Protein AF-A0AA44WT45-F1 (afdb_monomer_lite)

Structure (mmCIF, N/CA/C/O backbone):
data_AF-A0AA44WT45-F1
#
_entry.id   AF-A0AA44WT45-F1
#
loop_
_atom_site.group_PDB
_atom_site.id
_atom_site.type_symbol
_atom_site.label_atom_id
_atom_site.label_alt_id
_atom_site.label_comp_id
_atom_site.label_asym_id
_atom_site.label_entity_id
_atom_site.label_seq_id
_atom_site.pdbx_PDB_ins_code
_atom_site.Cartn_x
_atom_site.Cartn_y
_atom_site.Cartn_z
_atom_site.occupancy
_atom_site.B_iso_or_equiv
_atom_site.auth_seq_id
_atom_site.auth_comp_id
_atom_site.auth_asym_id
_atom_site.auth_atom_id
_atom_site.pdbx_PDB_model_num
ATOM 1 N N . MET A 1 1 ? -61.794 5.393 -21.537 1.00 38.81 1 MET A N 1
ATOM 2 C CA . MET A 1 1 ? -60.581 5.973 -22.158 1.00 38.81 1 MET A CA 1
ATOM 3 C C . MET A 1 1 ? -59.602 6.270 -21.028 1.00 38.81 1 MET A C 1
ATOM 5 O O . MET A 1 1 ? -59.938 7.055 -20.154 1.00 38.81 1 MET A O 1
ATOM 9 N N . LYS A 1 2 ? -58.493 5.525 -20.944 1.00 41.12 2 LYS A N 1
ATOM 10 C CA . LYS A 1 2 ? -57.572 5.479 -19.795 1.00 41.12 2 LYS A CA 1
ATOM 11 C C . LYS A 1 2 ? -56.294 6.234 -20.168 1.00 41.12 2 LYS A C 1
ATOM 13 O O . LYS A 1 2 ? -55.509 5.718 -20.954 1.00 41.12 2 LYS A O 1
ATOM 18 N N . PHE A 1 3 ? -56.113 7.448 -19.652 1.00 50.56 3 PHE A N 1
ATOM 19 C CA . PHE A 1 3 ? -54.857 8.189 -19.795 1.00 50.56 3 PHE A CA 1
ATOM 20 C C . PHE A 1 3 ? -53.901 7.761 -18.676 1.00 50.56 3 PHE A C 1
ATOM 22 O O . PHE A 1 3 ? -54.204 7.913 -17.493 1.00 50.56 3 PHE A O 1
ATOM 29 N N . LEU A 1 4 ? -52.786 7.146 -19.068 1.00 51.03 4 LEU A N 1
ATOM 30 C CA . LEU A 1 4 ? -51.694 6.727 -18.193 1.00 51.03 4 LEU A CA 1
ATOM 31 C C . LEU A 1 4 ? -50.923 7.965 -17.714 1.00 51.03 4 LEU A C 1
ATOM 33 O O . LEU A 1 4 ? -50.426 8.740 -18.527 1.00 51.03 4 LEU A O 1
ATOM 37 N N . LEU A 1 5 ? -50.837 8.143 -16.395 1.00 54.66 5 LEU A N 1
ATOM 38 C CA . LEU A 1 5 ? -50.013 9.167 -15.754 1.00 54.66 5 LEU A CA 1
ATOM 39 C C . LEU A 1 5 ? -48.539 8.744 -15.829 1.00 54.66 5 LEU A C 1
ATOM 41 O O . LEU A 1 5 ? -48.142 7.754 -15.217 1.00 54.66 5 LEU A O 1
ATOM 45 N N . 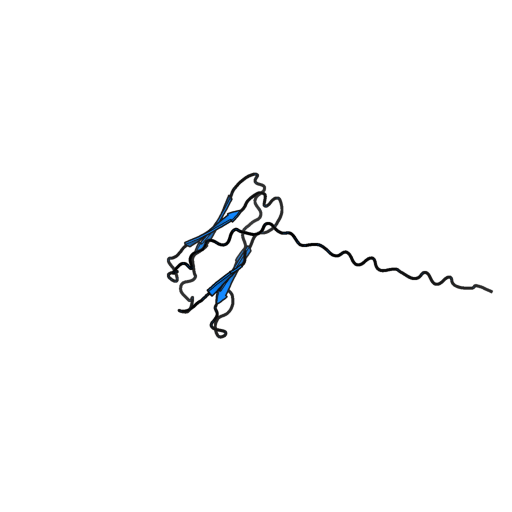LEU A 1 6 ? -47.737 9.494 -16.583 1.00 54.44 6 LEU A N 1
ATOM 46 C CA . LEU A 1 6 ? -46.280 9.386 -16.585 1.00 54.44 6 LEU A CA 1
ATOM 47 C C . LEU A 1 6 ? -45.735 10.143 -15.365 1.00 54.44 6 LEU A C 1
ATOM 49 O O . LEU A 1 6 ? -45.742 11.371 -15.339 1.00 54.44 6 LEU A O 1
ATOM 53 N N . PHE A 1 7 ? -45.282 9.411 -14.348 1.00 56.00 7 PHE A N 1
ATOM 54 C CA . PHE A 1 7 ? -44.498 9.963 -13.240 1.00 56.00 7 PHE A CA 1
ATOM 55 C C . PHE A 1 7 ? -43.048 10.169 -13.706 1.00 56.00 7 PHE A C 1
ATOM 57 O O . PHE A 1 7 ? -42.413 9.185 -14.097 1.00 56.00 7 PHE A O 1
ATOM 64 N N . PRO A 1 8 ? -42.474 11.385 -13.656 1.00 52.72 8 PRO A N 1
ATOM 65 C CA . PRO A 1 8 ? -41.044 11.541 -13.859 1.00 52.72 8 PRO A CA 1
ATOM 66 C C . PRO A 1 8 ? -40.331 11.086 -12.580 1.00 52.72 8 PRO A C 1
ATOM 68 O O . PRO A 1 8 ? -40.461 11.700 -11.521 1.00 52.72 8 PRO A O 1
ATOM 71 N N . LEU A 1 9 ? -39.595 9.978 -12.674 1.00 59.91 9 LEU A N 1
ATOM 72 C CA . LEU A 1 9 ? -38.718 9.487 -11.615 1.00 59.91 9 LEU A CA 1
ATOM 73 C C . LEU A 1 9 ? -37.500 10.423 -11.528 1.00 59.91 9 LEU A C 1
ATOM 75 O O . LEU A 1 9 ? -36.510 10.251 -12.242 1.00 59.91 9 LEU A O 1
ATOM 79 N N . VAL A 1 10 ? -37.587 11.451 -10.686 1.00 59.56 10 VAL A N 1
ATOM 80 C CA . VAL A 1 10 ? -36.444 12.311 -10.367 1.00 59.56 10 VAL A CA 1
ATOM 81 C C . VAL A 1 10 ? -35.464 11.467 -9.551 1.00 59.56 10 VAL A C 1
ATOM 83 O O . VAL A 1 10 ? -35.683 11.213 -8.369 1.00 59.56 10 VAL A O 1
ATOM 86 N N . HIS A 1 11 ? -34.414 10.963 -10.201 1.00 49.16 11 HIS A N 1
ATOM 87 C CA . HIS A 1 11 ? -33.321 10.269 -9.528 1.00 49.16 11 HIS A CA 1
ATOM 88 C C . HIS A 1 11 ? -32.563 11.291 -8.680 1.00 49.16 11 HIS A C 1
ATOM 90 O O . HIS A 1 11 ? -31.783 12.088 -9.198 1.00 49.16 11 HIS A O 1
ATOM 96 N N . ALA A 1 12 ? -32.810 11.283 -7.371 1.00 57.69 12 ALA A N 1
ATOM 97 C CA . ALA A 1 12 ? -31.952 11.955 -6.412 1.00 57.69 12 ALA A CA 1
ATOM 98 C C . ALA A 1 12 ? -30.587 11.250 -6.433 1.00 57.69 12 ALA A C 1
ATOM 100 O O . ALA A 1 12 ? -30.423 10.169 -5.869 1.00 57.69 12 ALA A O 1
ATOM 101 N N . GLY A 1 13 ? -29.622 11.831 -7.147 1.00 58.38 13 GLY A N 1
ATOM 102 C CA . GLY A 1 13 ? -28.230 11.407 -7.086 1.00 58.38 13 GLY A CA 1
ATOM 103 C C . GLY A 1 13 ? -27.700 11.669 -5.683 1.00 58.38 13 GLY A C 1
ATOM 104 O O . GLY A 1 13 ? -27.486 12.818 -5.303 1.00 58.38 13 GLY A O 1
ATOM 105 N N . VAL A 1 14 ? -27.523 10.610 -4.896 1.00 59.81 14 VAL A N 1
ATOM 106 C CA . VAL A 1 14 ? -26.826 10.687 -3.613 1.00 59.81 14 VAL A CA 1
ATOM 107 C C . VAL A 1 14 ? -25.346 10.882 -3.925 1.00 59.81 14 VAL A C 1
ATOM 109 O O . VAL A 1 14 ? -24.660 9.947 -4.331 1.00 59.81 14 VAL A O 1
ATOM 112 N N . LEU A 1 15 ? -24.849 12.108 -3.761 1.00 51.25 15 LEU A N 1
ATOM 113 C CA . LEU A 1 15 ? -23.417 12.354 -3.641 1.00 51.25 15 LEU A CA 1
ATOM 114 C C . LEU A 1 15 ? -22.997 11.849 -2.260 1.00 51.25 15 LEU A C 1
ATOM 116 O O . LEU A 1 15 ? -23.148 12.546 -1.260 1.00 51.25 15 LEU A O 1
ATOM 120 N N . ALA A 1 16 ? -22.523 10.607 -2.194 1.00 53.34 16 ALA A N 1
ATOM 121 C CA . ALA A 1 16 ? -21.812 10.132 -1.020 1.00 53.34 16 ALA A CA 1
ATOM 122 C C . ALA A 1 16 ? -20.474 10.883 -0.958 1.00 53.34 16 ALA A C 1
ATOM 124 O O . ALA A 1 16 ? -19.534 10.561 -1.683 1.00 53.34 16 ALA A O 1
ATOM 125 N N . LEU A 1 17 ? -20.421 11.930 -0.134 1.00 49.09 17 LEU A N 1
ATOM 126 C CA . LEU A 1 17 ? -19.184 12.603 0.235 1.00 49.09 17 LEU A CA 1
ATOM 127 C C . LEU A 1 17 ? -18.363 11.605 1.060 1.00 49.09 17 LEU A C 1
ATOM 129 O O . LEU A 1 17 ? -18.691 11.307 2.208 1.00 49.09 17 LEU A O 1
ATOM 133 N N . HIS A 1 18 ? -17.353 11.007 0.437 1.00 48.62 18 HIS A N 1
ATOM 134 C CA . HIS A 1 18 ? -16.474 10.036 1.077 1.00 48.62 18 HIS A CA 1
ATOM 135 C C . HIS A 1 18 ? -15.376 10.777 1.859 1.00 48.62 18 H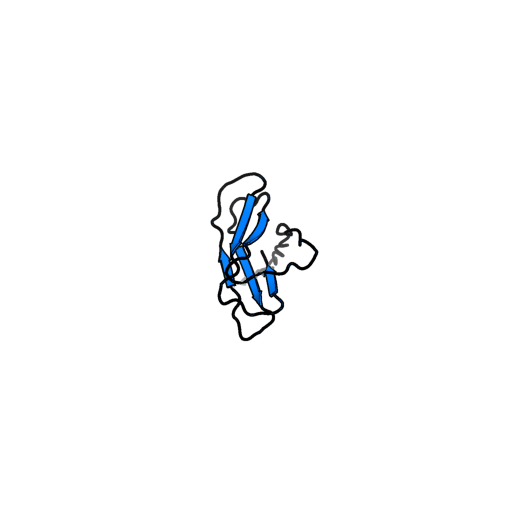IS A C 1
ATOM 137 O O . HIS A 1 18 ? -14.201 10.686 1.522 1.00 48.62 18 HIS A O 1
ATOM 143 N N . ASP A 1 19 ? -15.746 11.503 2.917 1.00 49.44 19 ASP A N 1
ATOM 144 C CA . ASP A 1 19 ? -14.780 11.962 3.925 1.00 49.44 19 ASP A CA 1
ATOM 145 C C . ASP A 1 19 ? -14.434 10.767 4.828 1.00 49.44 19 ASP A C 1
ATOM 147 O O . ASP A 1 19 ? -14.924 10.606 5.947 1.00 49.44 19 ASP A O 1
ATOM 151 N N . GLY A 1 20 ? -13.651 9.836 4.278 1.00 53.62 20 GLY A N 1
ATOM 152 C CA . GLY A 1 20 ? -12.946 8.848 5.087 1.00 53.62 20 GLY A CA 1
ATOM 153 C C . GLY A 1 20 ? -11.892 9.548 5.953 1.00 53.62 20 GLY A C 1
ATOM 154 O O . GLY A 1 20 ? -11.422 10.621 5.574 1.00 53.62 20 GLY A O 1
ATOM 155 N N . PRO A 1 21 ? -11.509 8.980 7.109 1.00 53.97 21 PRO A N 1
ATOM 156 C CA . PRO A 1 21 ? -10.419 9.538 7.898 1.00 53.97 21 PRO A CA 1
ATOM 157 C C . PRO A 1 21 ? -9.163 9.624 7.022 1.00 53.97 21 PRO A C 1
ATOM 159 O O . PRO A 1 21 ? -8.667 8.610 6.534 1.00 53.97 21 PRO A O 1
ATOM 162 N N . CYS A 1 22 ? -8.666 10.839 6.789 1.00 47.00 22 CYS A N 1
ATOM 163 C CA . CYS A 1 22 ? -7.374 11.031 6.145 1.00 47.00 22 CYS A CA 1
ATOM 164 C C . CYS A 1 22 ? -6.298 10.457 7.071 1.00 47.00 22 CYS A C 1
ATOM 166 O O . CYS A 1 22 ? -6.073 10.995 8.155 1.00 47.00 22 CYS A O 1
ATOM 168 N N . ILE A 1 23 ? -5.622 9.382 6.656 1.00 53.41 23 ILE A N 1
ATOM 169 C CA . ILE A 1 23 ? -4.411 8.935 7.350 1.00 53.41 23 ILE A CA 1
ATOM 170 C C . ILE A 1 23 ? -3.357 10.032 7.190 1.00 53.41 23 ILE A C 1
ATOM 172 O O . ILE A 1 23 ? -3.078 10.494 6.082 1.00 53.41 23 ILE A O 1
ATOM 176 N N . CYS A 1 24 ? -2.781 10.472 8.308 1.00 54.59 24 CYS A N 1
ATOM 177 C CA . CYS A 1 24 ? -1.700 11.446 8.315 1.00 54.59 24 CYS A CA 1
ATOM 178 C C . CYS A 1 24 ? -0.508 10.892 7.523 1.00 54.59 24 CYS A C 1
ATOM 180 O O . CYS A 1 24 ? 0.132 9.930 7.944 1.00 54.59 24 CYS A O 1
ATOM 182 N N . MET A 1 25 ? -0.187 11.506 6.384 1.00 53.03 25 MET A N 1
ATOM 183 C CA . MET A 1 25 ? 1.031 11.184 5.648 1.00 53.03 25 MET A CA 1
ATOM 184 C C . MET A 1 25 ? 2.239 11.629 6.478 1.00 53.03 25 MET A C 1
ATOM 186 O O . MET A 1 25 ? 2.415 12.818 6.749 1.00 53.03 25 MET A O 1
ATOM 190 N N . SER A 1 26 ? 3.085 10.684 6.888 1.00 54.16 26 SER A N 1
ATOM 191 C CA . SER A 1 26 ? 4.338 11.006 7.561 1.00 54.16 26 SER A CA 1
ATOM 192 C C . SER A 1 26 ? 5.348 11.499 6.527 1.00 54.16 26 SER A C 1
ATOM 194 O O . SER A 1 26 ? 5.960 10.704 5.820 1.00 54.16 26 SER A O 1
ATOM 196 N N . SER A 1 27 ? 5.532 12.814 6.416 1.00 56.41 27 SER A N 1
ATOM 197 C CA . SER A 1 27 ? 6.782 13.351 5.872 1.00 56.41 27 SER A CA 1
ATOM 198 C C . SER A 1 27 ? 7.913 13.092 6.877 1.00 56.41 27 SER A C 1
ATOM 200 O O . SER A 1 27 ? 7.660 13.244 8.078 1.00 56.41 27 SER A O 1
ATOM 202 N N . PRO A 1 28 ? 9.157 12.811 6.455 1.00 63.94 28 PRO A N 1
ATOM 203 C CA . PRO A 1 28 ? 9.676 12.762 5.080 1.00 63.94 28 PRO A CA 1
ATOM 204 C C . PRO A 1 28 ? 9.474 11.402 4.381 1.00 63.94 28 PRO A C 1
ATOM 206 O O . PRO A 1 28 ? 9.057 10.437 5.013 1.00 63.94 28 PRO A O 1
ATOM 209 N N . VAL A 1 29 ? 9.812 11.321 3.083 1.00 76.31 29 VAL A N 1
ATOM 210 C CA . VAL A 1 29 ? 9.901 10.046 2.339 1.00 76.31 29 VAL A CA 1
ATOM 211 C C . VAL A 1 29 ? 10.852 9.096 3.073 1.00 76.31 29 VAL A C 1
ATOM 213 O O . VAL A 1 29 ? 11.965 9.482 3.433 1.00 76.31 29 VAL A O 1
ATOM 216 N N . VAL A 1 30 ? 10.405 7.861 3.308 1.00 85.81 30 VAL A N 1
ATOM 217 C CA . VAL A 1 30 ? 11.131 6.858 4.097 1.00 85.81 30 VAL A CA 1
ATOM 218 C C . VAL A 1 30 ? 11.691 5.783 3.172 1.00 85.81 30 VAL A C 1
ATOM 220 O O . VAL A 1 30 ? 10.964 5.228 2.353 1.00 85.81 30 VAL A O 1
ATOM 223 N N . ALA A 1 31 ? 12.977 5.462 3.326 1.00 90.19 31 ALA A N 1
ATOM 224 C CA . ALA A 1 31 ? 13.586 4.326 2.642 1.00 90.19 31 ALA A CA 1
ATOM 225 C C . ALA A 1 31 ? 13.073 3.005 3.238 1.00 90.19 31 ALA A C 1
ATOM 227 O O . ALA A 1 31 ? 13.103 2.810 4.456 1.00 90.19 31 ALA A O 1
ATOM 228 N N . LEU A 1 32 ? 12.622 2.094 2.376 1.00 92.44 32 LEU A N 1
ATOM 229 C CA . LEU A 1 32 ? 12.089 0.793 2.766 1.00 92.44 32 LEU A CA 1
ATOM 230 C C . LEU A 1 32 ? 12.937 -0.337 2.174 1.00 92.44 32 LEU A C 1
ATOM 232 O O . LEU A 1 32 ? 13.310 -0.306 1.006 1.00 92.44 32 LEU A O 1
ATOM 236 N N . GLU A 1 33 ? 13.208 -1.354 2.984 1.00 95.69 33 GLU A N 1
ATOM 237 C CA . GLU A 1 33 ? 13.893 -2.578 2.589 1.00 95.69 33 GLU A CA 1
ATOM 238 C C . GLU A 1 33 ? 12.873 -3.691 2.326 1.00 95.69 33 GLU A C 1
ATOM 240 O O . GLU A 1 33 ? 12.089 -4.068 3.206 1.00 95.69 33 GLU A O 1
ATOM 245 N N . ALA A 1 34 ? 12.910 -4.251 1.117 1.00 95.69 34 ALA A N 1
ATOM 246 C CA . ALA A 1 34 ? 12.085 -5.389 0.735 1.00 95.69 34 ALA A CA 1
ATOM 247 C C . ALA A 1 34 ? 12.303 -6.583 1.682 1.00 95.69 34 ALA A C 1
ATOM 249 O O . ALA A 1 34 ? 13.429 -6.962 2.000 1.00 95.69 34 ALA A O 1
ATOM 250 N N . GLY A 1 35 ? 11.211 -7.184 2.149 1.00 96.19 35 GLY A N 1
ATOM 251 C CA . GLY A 1 35 ? 11.210 -8.323 3.067 1.00 96.19 35 GLY A CA 1
ATOM 252 C C . GLY A 1 35 ? 11.557 -7.997 4.522 1.00 96.19 35 GLY A C 1
ATOM 253 O O . GLY A 1 35 ? 11.532 -8.908 5.348 1.00 96.19 35 GLY A O 1
ATOM 254 N N . ARG A 1 36 ? 11.883 -6.740 4.856 1.00 95.81 36 ARG A N 1
ATOM 255 C CA . ARG A 1 36 ? 12.348 -6.368 6.202 1.00 95.81 36 ARG A CA 1
ATOM 256 C C . ARG A 1 36 ? 11.643 -5.154 6.787 1.00 95.81 36 ARG A C 1
ATOM 258 O O . ARG A 1 36 ? 11.326 -5.166 7.976 1.00 95.81 36 ARG A O 1
ATOM 265 N N . SER A 1 37 ? 11.399 -4.117 5.992 1.00 94.69 37 SER A N 1
ATOM 266 C CA . SER A 1 37 ? 10.728 -2.921 6.490 1.00 94.69 37 SER A CA 1
ATOM 267 C C . SER A 1 37 ? 9.270 -3.202 6.828 1.00 94.69 37 SER A C 1
ATOM 269 O O . SER A 1 37 ? 8.537 -3.804 6.043 1.00 94.69 37 SER A O 1
ATOM 271 N N . VAL A 1 38 ? 8.858 -2.719 7.999 1.00 94.12 38 VAL A N 1
ATOM 272 C CA . VAL A 1 38 ? 7.470 -2.728 8.459 1.00 94.12 38 VAL A CA 1
ATOM 273 C C . VAL A 1 38 ? 6.905 -1.329 8.268 1.00 94.12 38 VAL A C 1
ATOM 275 O O . VAL A 1 38 ? 7.466 -0.357 8.773 1.00 94.12 38 VAL A O 1
ATOM 278 N N . VAL A 1 39 ? 5.799 -1.236 7.542 1.00 90.94 39 VAL A N 1
ATOM 279 C CA . VAL A 1 39 ? 5.029 -0.006 7.372 1.00 90.94 39 VAL A CA 1
ATOM 280 C C . VAL A 1 39 ? 3.840 -0.075 8.317 1.00 90.94 39 VAL A C 1
ATOM 282 O O . VAL A 1 39 ? 3.152 -1.095 8.354 1.00 90.94 39 VAL A O 1
ATOM 285 N N . SER A 1 40 ? 3.593 1.008 9.050 1.00 89.00 40 SER A N 1
ATOM 286 C CA . SER A 1 40 ? 2.492 1.099 10.005 1.00 89.00 40 SER A CA 1
ATOM 287 C C . SER A 1 40 ? 1.717 2.402 9.843 1.00 89.00 40 SER A C 1
ATOM 289 O O . SER A 1 40 ? 2.311 3.435 9.538 1.00 89.00 40 SER A O 1
ATOM 291 N N . ALA A 1 41 ? 0.415 2.362 10.110 1.00 83.44 41 ALA A N 1
ATOM 292 C CA . ALA A 1 41 ? -0.432 3.542 10.235 1.00 83.44 41 ALA A CA 1
ATOM 293 C C . ALA A 1 41 ? -1.292 3.466 11.498 1.00 83.44 41 ALA A C 1
ATOM 295 O O . ALA A 1 41 ? -1.808 2.400 11.849 1.00 83.44 41 ALA A O 1
ATOM 296 N N . ASP A 1 42 ? -1.449 4.616 12.153 1.00 80.75 42 ASP A N 1
ATOM 297 C CA . ASP A 1 42 ? -2.426 4.789 13.221 1.00 80.75 42 ASP A CA 1
ATOM 298 C C . ASP A 1 42 ? -3.829 4.883 12.608 1.00 80.75 42 ASP A C 1
ATOM 300 O O . ASP A 1 42 ? -4.095 5.701 11.728 1.00 80.75 42 ASP A O 1
ATOM 304 N N . VAL A 1 43 ? -4.725 4.032 13.090 1.00 75.88 43 VAL A N 1
ATOM 305 C CA . VAL A 1 43 ? -6.129 3.957 12.698 1.00 75.88 43 VAL A CA 1
ATOM 306 C C . VAL A 1 43 ? -6.964 4.352 13.909 1.00 75.88 43 VAL A C 1
ATOM 308 O O . VAL A 1 43 ? -6.909 3.692 14.947 1.00 75.88 43 VAL A O 1
ATOM 311 N N . GLU A 1 44 ? -7.729 5.431 13.798 1.00 72.50 44 GLU A N 1
ATOM 312 C CA . GLU A 1 44 ? -8.609 5.918 14.861 1.00 72.50 44 GLU A CA 1
ATOM 313 C C . GLU A 1 44 ? -10.074 5.732 14.448 1.00 72.50 44 GLU A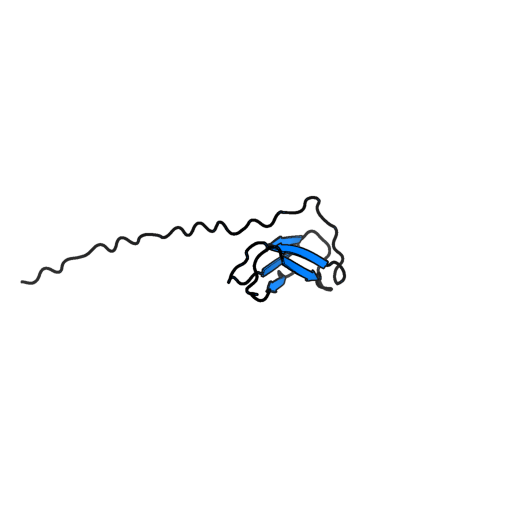 C 1
ATOM 315 O O . GLU A 1 44 ? -10.436 5.973 13.298 1.00 72.50 44 GLU A O 1
ATOM 320 N N . ASP A 1 45 ? -10.896 5.236 15.377 1.00 65.00 45 ASP A N 1
ATOM 321 C CA . ASP A 1 45 ? -12.351 5.091 15.229 1.00 65.00 45 ASP A CA 1
ATOM 322 C C . ASP A 1 45 ? -12.831 4.366 13.951 1.00 65.00 45 ASP A C 1
ATOM 324 O O . ASP A 1 45 ? -13.875 4.687 13.379 1.00 65.00 45 ASP A O 1
ATOM 328 N N . ALA A 1 46 ? -12.113 3.321 13.524 1.00 60.88 46 ALA A N 1
ATOM 329 C CA . ALA A 1 46 ? -12.484 2.463 12.389 1.00 60.88 46 ALA A CA 1
ATOM 330 C C . ALA A 1 46 ? -13.621 1.472 12.715 1.00 60.88 46 ALA A C 1
ATOM 332 O O . ALA A 1 46 ? -13.525 0.273 12.448 1.00 60.88 46 ALA A O 1
ATOM 333 N N . LEU A 1 47 ? -14.706 1.966 13.310 1.00 55.44 47 LEU A N 1
ATOM 334 C CA . LEU A 1 47 ? -15.855 1.149 13.685 1.00 55.44 47 LEU A CA 1
ATOM 335 C C . LEU A 1 47 ? -16.510 0.542 12.426 1.00 55.44 47 LEU A C 1
ATOM 337 O O . LEU A 1 47 ? -16.916 1.253 11.505 1.00 55.44 47 LEU A O 1
ATOM 341 N N . ASP A 1 48 ? -16.571 -0.792 12.406 1.00 61.19 48 ASP A N 1
ATOM 342 C CA . ASP A 1 48 ? -17.299 -1.657 11.464 1.00 61.19 48 ASP A CA 1
ATOM 343 C C . ASP A 1 48 ? -16.932 -1.582 9.969 1.00 61.19 48 ASP A C 1
ATOM 345 O O . ASP A 1 48 ? -17.679 -2.078 9.120 1.00 61.19 48 ASP A O 1
ATOM 349 N N . ARG A 1 49 ? -15.762 -1.037 9.604 1.00 67.75 49 ARG A N 1
ATOM 350 C CA . ARG A 1 49 ? -15.278 -1.056 8.209 1.00 67.75 49 ARG A CA 1
ATOM 351 C C . ARG A 1 49 ? -14.000 -1.871 8.049 1.00 67.75 49 ARG A C 1
ATOM 353 O O . ARG A 1 49 ? -13.115 -1.855 8.895 1.00 67.75 49 ARG A O 1
ATOM 360 N N . ARG A 1 50 ? -13.904 -2.590 6.925 1.00 71.56 50 ARG A N 1
ATOM 361 C CA . ARG A 1 50 ? -12.673 -3.279 6.520 1.00 71.56 50 ARG A CA 1
ATOM 362 C C . ARG A 1 50 ? -11.629 -2.228 6.150 1.00 71.56 50 ARG A C 1
ATOM 364 O O . ARG A 1 50 ? -11.866 -1.447 5.231 1.00 71.56 50 ARG A O 1
ATOM 371 N N . CYS A 1 51 ? -10.494 -2.235 6.838 1.00 78.88 51 CYS A N 1
ATOM 372 C CA . CYS A 1 51 ? -9.346 -1.405 6.489 1.00 78.88 51 CYS A CA 1
ATOM 373 C C . CYS A 1 51 ? -8.458 -2.142 5.484 1.00 78.88 51 CYS A C 1
ATOM 375 O O . CYS A 1 51 ? -8.388 -3.378 5.480 1.00 78.88 51 CYS A O 1
ATOM 377 N N . GLY A 1 52 ? -7.766 -1.391 4.638 1.00 86.56 52 GLY A N 1
ATOM 378 C CA . GLY A 1 52 ? -6.814 -1.944 3.692 1.00 86.56 52 GLY A CA 1
ATOM 379 C C . GLY A 1 52 ? -5.539 -1.126 3.640 1.00 86.56 52 GLY A C 1
ATOM 380 O O . GLY A 1 52 ? -5.399 -0.112 4.309 1.00 86.56 52 GLY A O 1
ATOM 381 N N . ALA A 1 53 ? -4.588 -1.616 2.865 1.00 90.06 53 ALA A N 1
ATOM 382 C CA . ALA A 1 53 ? -3.522 -0.797 2.329 1.00 90.06 53 ALA A CA 1
ATOM 383 C C . ALA A 1 53 ? -3.196 -1.288 0.922 1.00 90.06 53 ALA A C 1
ATOM 385 O O . ALA A 1 53 ? -3.339 -2.472 0.633 1.00 90.06 53 ALA A O 1
ATOM 386 N N . THR A 1 54 ? -2.743 -0.412 0.041 1.00 93.25 54 THR A N 1
ATOM 387 C CA . THR A 1 54 ? -2.213 -0.775 -1.271 1.00 93.25 54 THR A CA 1
ATOM 388 C C . THR A 1 54 ? -0.841 -0.153 -1.426 1.00 93.25 54 THR A C 1
ATOM 390 O O . THR A 1 54 ? -0.706 1.065 -1.361 1.00 93.25 54 THR A O 1
ATOM 393 N N . LEU A 1 55 ? 0.166 -0.999 -1.623 1.00 94.75 55 LEU A N 1
ATOM 394 C CA . LEU A 1 55 ? 1.507 -0.605 -2.028 1.00 94.75 55 LEU A CA 1
ATOM 395 C C . LEU A 1 55 ? 1.565 -0.623 -3.556 1.00 94.75 55 LEU A C 1
ATOM 397 O O . LEU A 1 55 ? 1.472 -1.686 -4.170 1.00 94.75 55 LEU A O 1
ATOM 401 N N . GLN A 1 56 ? 1.716 0.548 -4.156 1.00 95.25 56 GLN A N 1
ATOM 402 C CA . GLN A 1 56 ? 1.790 0.732 -5.598 1.00 95.25 56 GLN A CA 1
ATOM 403 C C . GLN A 1 56 ? 3.190 1.207 -5.973 1.00 95.25 56 GLN A C 1
ATOM 405 O O . GLN A 1 56 ? 3.667 2.236 -5.493 1.00 95.25 56 GLN A O 1
ATOM 410 N N . PHE A 1 57 ? 3.836 0.453 -6.852 1.00 95.31 57 PHE A N 1
ATOM 411 C CA . PHE A 1 57 ? 5.154 0.784 -7.378 1.00 95.31 57 PHE A CA 1
ATOM 412 C C . PHE A 1 57 ? 5.027 1.756 -8.551 1.00 95.31 57 PHE A C 1
ATOM 414 O O . PHE A 1 57 ? 4.052 1.690 -9.306 1.00 95.31 57 PHE A O 1
ATOM 421 N N . GLU A 1 58 ? 6.009 2.644 -8.713 1.00 94.25 58 GLU A N 1
ATOM 422 C CA . GLU A 1 58 ? 6.106 3.499 -9.902 1.00 94.25 58 GLU A CA 1
ATOM 423 C C . GLU A 1 58 ? 6.471 2.687 -11.154 1.00 94.25 58 GLU A C 1
ATOM 425 O O . GLU A 1 58 ? 6.031 3.011 -12.255 1.00 94.25 58 GLU A O 1
ATOM 430 N N . ASN A 1 59 ? 7.229 1.596 -10.989 1.00 94.00 59 ASN A N 1
ATOM 431 C CA . ASN A 1 59 ? 7.534 0.683 -12.084 1.00 94.00 59 ASN A CA 1
ATOM 432 C C . ASN A 1 59 ? 6.254 -0.061 -12.538 1.00 94.00 59 ASN A C 1
ATOM 434 O O . A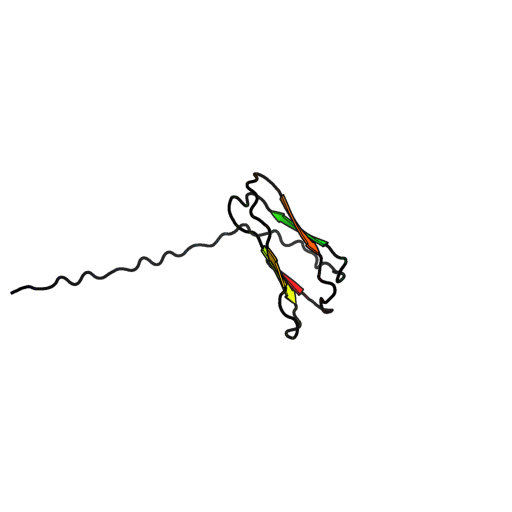SN A 1 59 ? 5.741 -0.883 -11.772 1.00 94.00 59 ASN A O 1
ATOM 438 N N . PRO A 1 60 ? 5.766 0.162 -13.776 1.00 93.00 60 PRO A N 1
ATOM 439 C CA . PRO A 1 60 ? 4.510 -0.412 -14.259 1.00 93.00 60 PRO A CA 1
ATOM 440 C C . PRO A 1 60 ? 4.572 -1.925 -14.519 1.00 93.00 60 PRO A C 1
ATOM 442 O O . PRO A 1 60 ? 3.524 -2.551 -14.668 1.00 93.00 60 PRO A O 1
ATOM 445 N N . ASP A 1 61 ? 5.766 -2.525 -14.553 1.00 96.25 61 ASP A N 1
ATOM 446 C CA . ASP A 1 61 ? 5.936 -3.973 -14.722 1.00 96.25 61 ASP A CA 1
ATOM 447 C C . ASP A 1 61 ? 5.570 -4.758 -13.448 1.00 96.25 61 ASP A C 1
ATOM 449 O O . ASP A 1 61 ? 5.439 -5.984 -13.480 1.00 96.25 61 ASP A O 1
ATOM 453 N N . PHE A 1 62 ? 5.399 -4.067 -12.316 1.00 94.44 62 PHE A N 1
ATOM 454 C CA . PHE A 1 62 ? 5.085 -4.665 -11.024 1.00 94.44 62 PHE A CA 1
ATOM 455 C C . PHE A 1 62 ? 3.658 -4.335 -10.603 1.00 94.44 62 PHE A C 1
ATOM 457 O O . PHE A 1 62 ? 3.235 -3.180 -10.566 1.00 94.44 62 PHE A O 1
ATOM 464 N N . LEU A 1 63 ? 2.914 -5.380 -10.245 1.00 95.62 63 LEU A N 1
ATOM 465 C CA . LEU A 1 63 ? 1.533 -5.228 -9.811 1.00 95.62 63 LEU A CA 1
ATOM 466 C C . LEU A 1 63 ? 1.445 -4.593 -8.415 1.00 95.62 63 LEU A C 1
ATOM 468 O O . LEU A 1 63 ? 2.335 -4.799 -7.582 1.00 95.62 63 LEU A O 1
ATOM 472 N N . PRO A 1 64 ? 0.346 -3.878 -8.125 1.00 95.69 64 PRO A N 1
ATOM 473 C CA . PRO A 1 64 ? 0.106 -3.325 -6.802 1.00 95.69 64 PRO A CA 1
ATOM 474 C C . PRO A 1 64 ? -0.153 -4.458 -5.809 1.00 95.69 64 PRO A C 1
ATOM 476 O O . PRO A 1 64 ? -0.768 -5.473 -6.149 1.00 95.69 64 PRO A O 1
ATOM 479 N N . VAL A 1 65 ? 0.281 -4.279 -4.564 1.00 96.31 65 VAL A N 1
ATOM 480 C CA . VAL A 1 65 ? 0.072 -5.263 -3.497 1.00 96.31 65 VAL A CA 1
ATOM 481 C C . VAL A 1 65 ? -0.947 -4.724 -2.510 1.00 96.31 65 VAL A C 1
ATOM 483 O O . VAL A 1 65 ? -0.696 -3.720 -1.845 1.00 96.31 65 VAL A O 1
ATOM 486 N N . SER A 1 66 ? -2.086 -5.406 -2.402 1.00 94.88 66 SER A N 1
ATOM 487 C CA . SER A 1 66 ? -3.155 -5.043 -1.474 1.00 94.88 66 SER A CA 1
ATOM 488 C C . SER A 1 66 ? -3.107 -5.882 -0.200 1.00 94.88 66 SER A C 1
ATOM 490 O O . SER A 1 66 ? -3.086 -7.112 -0.236 1.00 94.88 66 SER A O 1
ATOM 492 N N . TYR A 1 67 ? -3.164 -5.197 0.932 1.00 92.12 67 TYR A N 1
ATOM 493 C CA . TYR A 1 67 ? -3.301 -5.750 2.266 1.00 92.12 67 TYR A CA 1
ATOM 494 C C . TYR A 1 67 ? -4.716 -5.492 2.751 1.00 92.12 67 TYR A C 1
ATOM 496 O O . TYR A 1 67 ? -5.265 -4.408 2.566 1.00 92.12 67 TYR A O 1
ATOM 504 N N . ALA A 1 68 ? -5.307 -6.496 3.382 1.00 89.25 68 ALA A N 1
ATOM 505 C CA . ALA A 1 68 ? -6.596 -6.368 4.024 1.00 89.25 68 ALA A CA 1
ATOM 506 C C . ALA A 1 68 ? -6.444 -6.660 5.508 1.00 89.25 68 ALA A C 1
ATOM 508 O O . ALA A 1 68 ? -5.889 -7.692 5.883 1.00 89.25 68 ALA A O 1
ATOM 509 N N . PHE A 1 69 ? -6.993 -5.777 6.327 1.00 84.44 69 PHE A N 1
ATOM 510 C CA . PHE A 1 69 ? -7.037 -5.935 7.768 1.00 84.44 69 PHE A CA 1
ATOM 511 C C . PHE A 1 69 ? -8.450 -6.346 8.168 1.00 84.44 69 PHE A C 1
ATOM 513 O O . PHE A 1 69 ? -9.438 -5.833 7.632 1.00 84.44 69 PHE A O 1
ATOM 520 N N . GLU A 1 70 ? -8.556 -7.316 9.072 1.00 77.00 70 GLU A N 1
ATOM 521 C CA . GLU A 1 70 ? -9.854 -7.721 9.601 1.00 77.00 70 GLU A CA 1
ATOM 522 C C . GLU A 1 70 ? -10.484 -6.569 10.385 1.00 77.00 70 GLU A C 1
ATOM 524 O O . GLU A 1 70 ? -9.801 -5.837 11.105 1.00 77.00 70 GLU A O 1
ATOM 529 N N . ALA A 1 71 ? -11.798 -6.406 10.233 1.00 69.69 71 ALA A N 1
ATOM 530 C CA . ALA A 1 71 ? -12.541 -5.450 11.035 1.00 69.69 71 ALA A CA 1
ATOM 531 C C . ALA A 1 71 ? -12.612 -5.984 12.469 1.00 69.69 71 ALA A C 1
ATOM 533 O O . ALA A 1 71 ? -13.172 -7.053 12.714 1.00 69.69 71 ALA A O 1
ATOM 534 N N . ILE A 1 72 ? -12.039 -5.240 13.410 1.00 64.81 72 ILE A N 1
ATOM 535 C CA . ILE A 1 72 ? -12.098 -5.570 14.832 1.00 64.81 72 ILE A CA 1
ATOM 536 C C . ILE A 1 72 ? -12.976 -4.511 15.503 1.00 64.81 72 ILE A C 1
ATOM 538 O O . ILE A 1 72 ? -12.666 -3.323 15.382 1.00 64.81 72 ILE A O 1
ATOM 542 N N . PRO A 1 73 ? -14.043 -4.898 16.227 1.00 63.97 73 PRO A N 1
ATOM 543 C CA . PRO A 1 73 ? -14.871 -3.951 16.960 1.00 63.97 73 PRO A CA 1
ATOM 544 C C . PRO A 1 73 ? -14.052 -3.388 18.122 1.00 63.97 73 PRO A C 1
ATOM 546 O O . PRO A 1 73 ? -13.896 -4.017 19.171 1.00 63.97 73 PRO A O 1
ATOM 549 N N . CYS A 1 74 ? -13.451 -2.220 17.918 1.00 63.81 74 CYS A N 1
ATOM 550 C CA . CYS A 1 74 ? -12.573 -1.612 18.899 1.00 63.81 74 CYS A CA 1
ATOM 551 C C . CYS A 1 74 ? -12.673 -0.082 18.864 1.00 63.81 74 CYS A C 1
ATOM 553 O O . CYS A 1 74 ? -12.713 0.527 17.802 1.00 63.81 74 CYS A O 1
ATOM 555 N N . SER A 1 75 ? -12.727 0.533 20.048 1.00 65.44 75 SER A N 1
ATOM 556 C CA . SER A 1 75 ? -12.692 1.989 20.219 1.00 65.44 75 SER A CA 1
ATOM 557 C C . SER A 1 75 ? -11.259 2.477 20.444 1.00 65.44 75 SER A C 1
ATOM 559 O O . SER A 1 75 ? -10.476 1.792 21.119 1.00 65.44 75 SER A O 1
ATOM 561 N N . GLY A 1 76 ? -10.945 3.673 19.943 1.00 67.44 76 GLY A N 1
ATOM 562 C CA . GLY A 1 76 ? -9.658 4.344 20.131 1.00 67.44 76 GLY A CA 1
ATOM 563 C C . GLY A 1 76 ? -8.569 3.935 19.134 1.00 67.44 76 GLY A C 1
ATOM 564 O O . GLY A 1 76 ? -8.788 3.130 18.232 1.00 67.44 76 GLY A O 1
ATOM 565 N N . ARG A 1 77 ? -7.373 4.506 19.315 1.00 70.38 77 ARG A N 1
ATOM 566 C CA . ARG A 1 77 ? -6.233 4.348 18.401 1.00 70.38 77 ARG A CA 1
ATOM 567 C C . ARG A 1 77 ? -5.748 2.897 18.294 1.00 70.38 77 ARG A C 1
ATOM 569 O O . ARG A 1 77 ? -5.430 2.247 19.296 1.00 70.38 77 ARG A O 1
ATOM 576 N N . ARG A 1 78 ? -5.626 2.420 17.058 1.00 77.94 78 ARG A N 1
ATOM 577 C CA . ARG A 1 78 ? -5.053 1.131 16.653 1.00 77.94 78 ARG A CA 1
ATOM 578 C C . ARG A 1 78 ? -3.916 1.341 15.670 1.00 77.94 78 ARG A C 1
ATOM 580 O O . ARG A 1 78 ? -3.769 2.423 15.129 1.00 77.94 78 ARG A O 1
ATOM 587 N N . VAL A 1 79 ? -3.131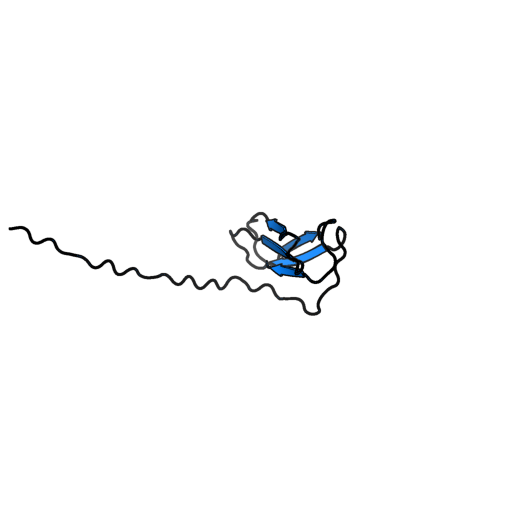 0.293 15.448 1.00 83.81 79 VAL A N 1
ATOM 588 C CA . VAL A 1 79 ? -2.029 0.307 14.485 1.00 83.81 79 VAL A CA 1
ATOM 589 C C . VAL A 1 79 ? -2.259 -0.813 13.482 1.00 83.81 79 VAL A C 1
ATOM 591 O O . VAL A 1 79 ? -2.323 -1.979 13.873 1.00 83.81 79 VAL A O 1
ATOM 594 N N . ALA A 1 80 ? -2.387 -0.463 12.205 1.00 85.31 80 ALA A N 1
ATOM 595 C CA . ALA A 1 80 ? -2.348 -1.415 11.101 1.00 85.31 80 ALA A CA 1
ATOM 596 C C . ALA A 1 80 ? -0.917 -1.479 10.568 1.00 85.31 80 ALA A C 1
ATOM 598 O O . ALA A 1 80 ? -0.298 -0.434 10.374 1.00 85.31 80 ALA A O 1
ATOM 599 N N . SER A 1 81 ? -0.384 -2.681 10.346 1.00 90.81 81 SER A N 1
ATOM 600 C CA . SER A 1 81 ? 0.986 -2.844 9.863 1.00 90.81 81 SER A CA 1
ATOM 601 C C . SER A 1 81 ? 1.141 -3.980 8.863 1.00 90.81 81 SER A C 1
ATOM 603 O O . SER A 1 81 ? 0.456 -5.001 8.932 1.00 90.81 81 SER A O 1
ATOM 605 N N . PHE A 1 82 ? 2.061 -3.800 7.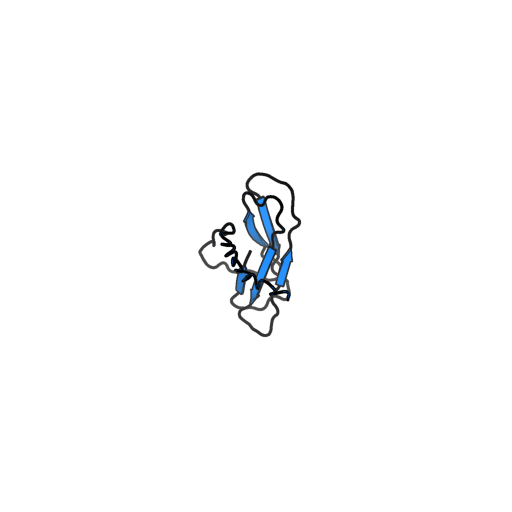920 1.00 92.88 82 PHE A N 1
ATOM 606 C CA . PHE A 1 82 ? 2.438 -4.819 6.948 1.00 92.88 82 PHE A CA 1
ATOM 607 C C . PHE A 1 82 ? 3.940 -4.771 6.657 1.00 92.88 82 PHE A C 1
ATOM 609 O O . PHE A 1 82 ? 4.599 -3.747 6.843 1.00 92.88 82 PHE A O 1
ATOM 616 N N . VAL A 1 83 ? 4.489 -5.897 6.201 1.00 95.81 83 VAL A N 1
ATOM 617 C CA . VAL A 1 83 ? 5.892 -6.005 5.780 1.00 95.81 83 VAL A CA 1
ATOM 618 C C . VAL A 1 83 ? 5.973 -5.756 4.279 1.00 95.81 83 VAL A C 1
ATOM 620 O O . VAL A 1 83 ? 5.180 -6.310 3.519 1.00 95.81 83 VAL A O 1
ATOM 623 N N . VAL A 1 84 ? 6.943 -4.957 3.837 1.00 95.94 84 VAL A N 1
ATOM 624 C CA . VAL A 1 84 ? 7.226 -4.779 2.405 1.00 95.94 84 VAL A CA 1
ATOM 625 C C . VAL A 1 84 ? 7.617 -6.135 1.804 1.00 95.94 84 VAL A C 1
ATOM 627 O O . VAL A 1 84 ? 8.478 -6.813 2.364 1.00 95.94 84 VAL A O 1
ATOM 630 N N . PRO A 1 85 ? 7.024 -6.574 0.684 1.00 95.94 85 PRO A N 1
ATOM 631 C CA . PRO A 1 85 ? 7.239 -7.924 0.177 1.00 95.94 85 PRO A CA 1
ATOM 632 C C . PRO A 1 85 ? 8.669 -8.088 -0.348 1.00 95.94 85 PRO A C 1
ATOM 634 O O . PRO A 1 85 ? 9.233 -7.166 -0.927 1.00 95.94 85 PRO A O 1
ATOM 637 N N . THR A 1 86 ? 9.255 -9.279 -0.193 1.00 95.44 86 THR A N 1
ATOM 638 C CA . THR A 1 86 ? 10.633 -9.573 -0.640 1.00 95.44 86 THR A CA 1
ATOM 639 C C . THR A 1 86 ? 10.840 -9.353 -2.143 1.00 95.44 86 THR A C 1
ATOM 641 O O . THR A 1 86 ? 11.946 -9.044 -2.566 1.00 95.44 86 THR A O 1
ATOM 644 N N . GLY A 1 87 ? 9.783 -9.498 -2.949 1.00 93.12 87 GLY A N 1
ATOM 645 C CA . GLY A 1 87 ? 9.810 -9.261 -4.396 1.00 93.12 87 GLY A CA 1
ATOM 646 C C . GLY A 1 87 ? 9.546 -7.813 -4.821 1.00 93.12 87 GLY A C 1
ATOM 647 O O . GLY A 1 87 ? 9.340 -7.583 -6.009 1.00 93.12 87 GLY A O 1
ATOM 648 N N . ALA A 1 88 ? 9.485 -6.858 -3.886 1.00 95.12 88 ALA A N 1
ATOM 649 C CA . ALA A 1 88 ? 9.297 -5.451 -4.224 1.00 95.12 88 ALA A CA 1
ATOM 650 C C . ALA A 1 88 ? 10.475 -4.932 -5.076 1.00 95.12 88 ALA A C 1
ATOM 652 O O . ALA A 1 88 ? 11.632 -5.186 -4.723 1.00 95.12 88 ALA A O 1
ATOM 653 N N . PRO A 1 89 ? 10.212 -4.214 -6.184 1.00 95.69 89 PRO A N 1
ATOM 654 C CA . PRO A 1 89 ? 11.263 -3.617 -6.994 1.00 95.69 89 PRO A CA 1
ATOM 655 C C . PRO A 1 89 ? 11.947 -2.461 -6.259 1.00 95.69 89 PRO A C 1
ATOM 657 O O . PRO A 1 89 ? 11.363 -1.815 -5.391 1.00 95.69 89 PRO A O 1
ATOM 660 N N . ASN A 1 90 ? 13.177 -2.159 -6.675 1.00 94.44 90 ASN A N 1
ATOM 661 C CA . ASN A 1 90 ? 13.825 -0.905 -6.304 1.00 94.44 90 ASN A CA 1
ATOM 662 C C . ASN A 1 90 ? 13.137 0.268 -7.016 1.00 94.44 90 ASN A C 1
ATOM 664 O O . ASN A 1 90 ? 12.826 0.165 -8.205 1.00 94.44 90 ASN A O 1
ATOM 668 N N . GLY A 1 91 ? 12.983 1.387 -6.314 1.00 93.75 91 GLY A N 1
ATOM 669 C CA . GLY A 1 91 ? 12.403 2.619 -6.847 1.00 93.75 91 GLY A CA 1
ATOM 670 C C . GLY A 1 91 ? 11.352 3.203 -5.914 1.00 93.75 91 GLY A C 1
ATOM 671 O O . GLY A 1 91 ? 11.158 2.713 -4.798 1.00 93.75 91 GLY A O 1
ATOM 672 N N . ASP A 1 92 ? 10.682 4.247 -6.388 1.00 93.25 92 ASP A N 1
ATOM 673 C CA . ASP A 1 92 ? 9.647 4.915 -5.616 1.00 93.25 92 ASP A CA 1
ATOM 674 C C . ASP A 1 92 ? 8.351 4.094 -5.604 1.00 93.25 92 ASP A C 1
ATOM 676 O O . ASP A 1 92 ? 7.988 3.373 -6.545 1.00 93.25 92 ASP A O 1
ATOM 680 N N . ALA A 1 93 ? 7.644 4.197 -4.485 1.00 92.38 93 ALA A N 1
ATOM 681 C CA . ALA A 1 93 ? 6.357 3.564 -4.277 1.00 92.38 93 ALA A CA 1
ATOM 682 C C . ALA A 1 93 ? 5.474 4.464 -3.418 1.00 92.38 93 ALA A C 1
ATOM 684 O O . ALA A 1 93 ? 5.959 5.247 -2.599 1.00 92.38 93 ALA A O 1
ATOM 685 N N . HIS A 1 94 ? 4.165 4.321 -3.579 1.00 90.94 94 HIS A N 1
ATOM 686 C CA . HIS A 1 94 ? 3.181 4.983 -2.739 1.00 90.94 94 HIS A CA 1
ATOM 687 C C . HIS A 1 94 ? 2.314 3.963 -2.016 1.00 90.94 94 HIS A C 1
ATOM 689 O O . HIS A 1 94 ? 2.038 2.874 -2.520 1.00 90.94 94 HIS A O 1
ATOM 695 N N . ILE A 1 95 ? 1.901 4.332 -0.807 1.00 88.88 95 ILE A N 1
ATOM 696 C CA . ILE A 1 95 ? 1.038 3.517 0.037 1.00 88.88 95 ILE A CA 1
ATOM 697 C C . ILE A 1 95 ? -0.267 4.277 0.230 1.00 88.88 95 ILE A C 1
ATOM 699 O O . ILE A 1 95 ? -0.272 5.399 0.737 1.00 88.88 95 ILE A O 1
ATOM 703 N N . THR A 1 96 ? -1.365 3.659 -0.178 1.00 87.19 96 THR A N 1
ATOM 704 C CA . THR A 1 96 ? -2.729 4.129 0.085 1.00 87.19 96 THR A CA 1
ATOM 705 C C . THR A 1 96 ? -3.334 3.257 1.173 1.00 87.19 96 THR A C 1
ATOM 707 O O . THR A 1 96 ? -3.129 2.050 1.131 1.00 87.19 96 THR A O 1
ATOM 710 N N . TRP A 1 97 ? -4.062 3.835 2.124 1.00 82.75 97 TRP A N 1
ATOM 711 C CA . TRP A 1 97 ? -4.734 3.123 3.217 1.00 82.75 97 TRP A CA 1
ATOM 712 C C . TRP A 1 97 ? -6.254 3.188 3.062 1.00 82.75 97 TRP A C 1
ATOM 714 O O . TRP A 1 97 ? -6.727 4.233 2.560 1.00 82.75 97 TRP A O 1
#

Radius of gyration: 21.24 Å; chains: 1; bounding box: 74×23×42 Å

pLDDT: mean 76.24, std 17.9, range [38.81, 96.31]

Sequence (97 aa):
MKFLLLFPLVHAGVLALHDGPCICMSSPVVALEAGRSVVSADVEDALDRRCGATLQFENPDFLPVSYAFEAIPCSGRRVASFVVPTGAPNGDAHITW

Secondary structure (DSSP, 8-state):
--------------------------SS-----TTTPEEEEEE---TT--EEEEEEESSTTS--EEEEEPP----S-EEEEEEPPTTPPSS-EEEE-

Foldseek 3Di:
DDDDDDDPPPPPPPPPPPPDPPFDDDDDDDDADAPDDKDKTKDAPLAPDWDKKWKAFPPPVDDIDMGIDDHDHDHGIDMDMDHHHNPDDPDDIDMDD

Organism: Verticillium dahliae (NCBI:txid27337)